Protein AF-A0A6J6T7P6-F1 (afdb_monomer_lite)

Secondary structure (DSSP, 8-state):
----GGGHH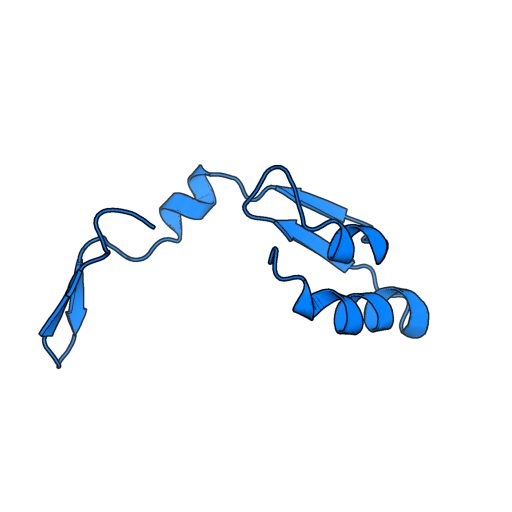HHHIIIIIS----EEEESSSS--HHHHHT--SEEEEPPHHHHHHTSPPSEEEETTEEEE--S--

Organism: NCBI:txid449393

pLDDT: mean 92.21, std 5.78, range [67.56, 98.12]

Structure (mmCIF, N/CA/C/O backbone):
data_AF-A0A6J6T7P6-F1
#
_entry.id   AF-A0A6J6T7P6-F1
#
loop_
_atom_site.group_PDB
_atom_site.id
_atom_site.type_symbol
_atom_site.label_atom_id
_atom_site.label_alt_id
_atom_site.label_comp_id
_atom_site.label_asym_id
_atom_site.label_entity_id
_atom_site.label_seq_id
_atom_site.pdbx_PDB_ins_code
_atom_site.Cartn_x
_atom_site.Cartn_y
_atom_site.Cartn_z
_atom_site.occupancy
_atom_site.B_iso_or_equiv
_atom_site.auth_seq_id
_atom_site.auth_comp_id
_atom_site.auth_asym_id
_atom_site.auth_atom_id
_atom_site.pdbx_PDB_model_num
ATOM 1 N N . MET A 1 1 ? -1.830 -1.440 -0.302 1.00 73.31 1 MET A N 1
ATOM 2 C CA . MET A 1 1 ? -0.385 -1.173 -0.151 1.00 73.31 1 MET A CA 1
ATOM 3 C C . MET A 1 1 ? -0.118 0.133 -0.869 1.00 73.31 1 MET A C 1
ATOM 5 O O . MET A 1 1 ? -0.326 0.168 -2.072 1.00 73.31 1 MET A O 1
ATOM 9 N N . SER A 1 2 ? 0.166 1.211 -0.147 1.00 81.31 2 SER A N 1
ATOM 10 C CA . SER A 1 2 ? 0.327 2.550 -0.725 1.00 81.31 2 SER A CA 1
ATOM 11 C C . SER A 1 2 ? 0.925 3.500 0.312 1.00 81.31 2 SER A C 1
ATOM 13 O O . SER A 1 2 ? 0.757 3.274 1.511 1.00 81.31 2 SER A O 1
ATOM 15 N N . ASN A 1 3 ? 1.602 4.548 -0.158 1.00 85.56 3 ASN A N 1
ATOM 16 C CA . ASN A 1 3 ? 1.984 5.707 0.652 1.00 85.56 3 ASN A CA 1
ATOM 17 C C . ASN A 1 3 ? 1.267 6.997 0.216 1.00 85.56 3 ASN A C 1
ATOM 19 O O . ASN A 1 3 ? 1.645 8.091 0.624 1.00 85.56 3 ASN A O 1
ATOM 23 N N . ASP A 1 4 ? 0.264 6.857 -0.643 1.00 89.69 4 ASP A N 1
ATOM 24 C CA . ASP A 1 4 ? -0.498 7.957 -1.215 1.00 89.69 4 ASP A CA 1
ATOM 25 C C . ASP A 1 4 ? -1.490 8.521 -0.190 1.00 89.69 4 ASP A C 1
ATOM 27 O O . ASP A 1 4 ? -2.370 7.801 0.291 1.00 89.69 4 ASP A O 1
ATOM 31 N N . SER A 1 5 ? -1.332 9.798 0.166 1.00 90.69 5 SER A N 1
ATOM 32 C CA . SER A 1 5 ? -2.188 10.485 1.137 1.00 90.69 5 SER A CA 1
ATOM 33 C C . SER A 1 5 ? -3.637 10.611 0.686 1.00 90.69 5 SER A C 1
ATOM 35 O O . SER A 1 5 ? -4.507 10.743 1.545 1.00 90.69 5 SER A O 1
ATOM 37 N N . ASP A 1 6 ? -3.917 10.511 -0.613 1.00 94.56 6 ASP A N 1
ATOM 38 C CA . ASP A 1 6 ? -5.281 10.620 -1.140 1.00 94.56 6 ASP A CA 1
ATOM 39 C C . ASP A 1 6 ? -6.173 9.460 -0.667 1.00 94.56 6 ASP A C 1
ATOM 41 O O . ASP A 1 6 ? -7.401 9.549 -0.661 1.00 94.56 6 ASP A O 1
ATOM 45 N N . LEU A 1 7 ? -5.564 8.382 -0.163 1.00 95.06 7 LEU A N 1
ATOM 46 C CA . LEU A 1 7 ? -6.273 7.251 0.431 1.00 95.06 7 LEU A CA 1
ATOM 47 C C . LEU A 1 7 ? -6.732 7.492 1.877 1.00 95.06 7 LEU A C 1
ATOM 49 O O . LEU A 1 7 ? -7.343 6.603 2.471 1.00 95.06 7 LEU A O 1
ATOM 53 N N . ALA A 1 8 ? -6.464 8.660 2.461 1.00 96.44 8 ALA A N 1
ATOM 54 C CA . ALA A 1 8 ? -6.814 8.940 3.850 1.00 96.44 8 ALA A CA 1
ATOM 55 C C . ALA A 1 8 ? -8.326 8.900 4.101 1.00 96.44 8 ALA A C 1
ATOM 57 O O . ALA A 1 8 ? -8.772 8.278 5.063 1.00 96.44 8 ALA A O 1
ATOM 58 N N . GLU A 1 9 ? -9.123 9.504 3.222 1.00 97.44 9 GLU A N 1
ATOM 59 C CA . GLU A 1 9 ? -10.577 9.536 3.386 1.00 97.44 9 GLU A CA 1
ATOM 60 C C . GLU A 1 9 ? -11.236 8.152 3.252 1.00 97.44 9 GLU A C 1
ATOM 62 O O . GLU A 1 9 ? -11.955 7.753 4.174 1.00 97.44 9 GLU A O 1
ATOM 67 N N . PRO A 1 10 ? -10.967 7.346 2.202 1.00 96.06 10 PRO A N 1
ATOM 68 C CA . PRO A 1 10 ? -11.527 5.996 2.147 1.00 96.06 10 PRO A CA 1
ATOM 69 C C . PRO A 1 10 ? -11.059 5.127 3.324 1.00 96.06 10 PRO A C 1
ATOM 71 O O . PRO A 1 10 ? -11.819 4.300 3.827 1.00 96.06 10 PRO A O 1
ATOM 74 N N . MET A 1 11 ? -9.835 5.332 3.815 1.00 96.81 11 MET A N 1
ATOM 75 C CA . MET A 1 11 ? -9.316 4.627 4.984 1.00 96.81 11 MET A CA 1
ATOM 76 C C . MET A 1 11 ? -10.031 5.031 6.282 1.00 96.81 11 MET A C 1
ATOM 78 O O . MET A 1 11 ? -10.418 4.156 7.059 1.00 96.81 11 MET A O 1
ATOM 82 N N . ARG A 1 12 ? -10.277 6.332 6.487 1.00 97.44 12 ARG A N 1
ATOM 83 C CA . ARG A 1 12 ? -11.057 6.866 7.611 1.00 97.44 12 ARG A CA 1
ATOM 84 C C . ARG A 1 12 ? -12.456 6.257 7.644 1.00 97.44 12 ARG A C 1
ATOM 86 O O . ARG A 1 12 ? -12.859 5.742 8.682 1.00 97.44 12 ARG A O 1
ATOM 93 N N . VAL A 1 13 ? -13.164 6.271 6.515 1.00 98.12 13 VAL A N 1
ATOM 94 C CA . VAL A 1 13 ? -14.520 5.716 6.380 1.00 98.12 13 VAL A CA 1
ATOM 95 C C . VAL A 1 13 ? -14.543 4.227 6.747 1.00 98.12 13 VAL A C 1
ATOM 97 O O . VAL A 1 13 ? -15.360 3.792 7.560 1.00 98.12 13 VAL A O 1
ATOM 100 N N . LEU A 1 14 ? -13.603 3.434 6.223 1.00 97.81 14 LEU A N 1
ATOM 101 C CA . LEU A 1 14 ? -13.517 2.003 6.534 1.00 97.81 14 LEU A CA 1
ATOM 102 C C . LEU A 1 14 ? -13.288 1.729 8.025 1.00 97.81 14 LEU A C 1
ATOM 104 O O . LEU A 1 14 ? -13.909 0.820 8.577 1.00 97.81 14 LEU A O 1
ATOM 108 N N . ILE A 1 15 ? -12.413 2.502 8.671 1.00 97.50 15 ILE A N 1
ATOM 109 C CA . ILE A 1 15 ? -12.053 2.310 10.080 1.00 97.50 15 ILE A CA 1
ATOM 110 C C . ILE A 1 15 ? -13.158 2.827 11.006 1.00 97.50 15 ILE A C 1
ATOM 112 O O . ILE A 1 15 ? -13.581 2.119 11.915 1.00 97.50 15 ILE A O 1
ATOM 116 N N . GLN A 1 16 ? -13.618 4.059 10.797 1.00 96.81 16 GLN A N 1
ATOM 117 C CA . GLN A 1 16 ? -14.474 4.769 11.749 1.00 96.81 16 GLN A CA 1
ATOM 118 C C . GLN A 1 16 ? -15.957 4.462 11.549 1.00 96.81 16 GLN A C 1
ATOM 120 O O . GLN A 1 16 ? -16.685 4.311 12.527 1.00 96.81 16 GLN A O 1
ATOM 125 N N . GLU A 1 17 ? -16.409 4.353 10.300 1.00 97.62 17 GLU A N 1
ATOM 126 C CA . GLU A 1 17 ? -17.834 4.201 9.983 1.00 97.62 17 GLU A CA 1
ATOM 127 C C . GLU A 1 17 ? -18.199 2.726 9.815 1.00 97.62 17 GLU A C 1
ATOM 129 O O . GLU A 1 17 ? -19.197 2.259 10.359 1.00 97.62 17 GLU A O 1
ATOM 134 N N . PHE A 1 18 ? -17.350 1.960 9.125 1.00 97.75 18 PHE A N 1
ATOM 135 C CA . PHE A 1 18 ? -17.588 0.535 8.881 1.00 97.75 18 PHE A CA 1
ATOM 136 C C . PHE A 1 1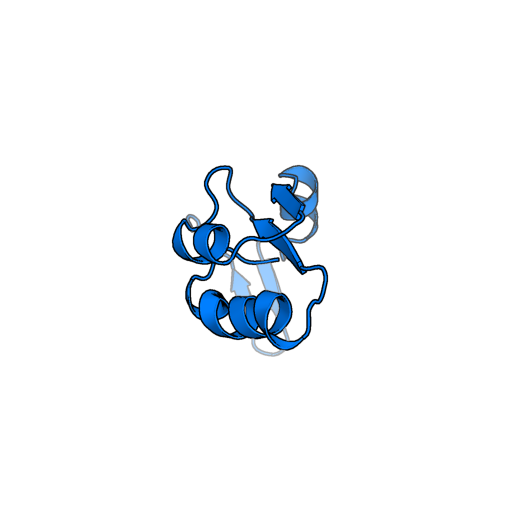8 ? -16.878 -0.404 9.857 1.00 97.75 18 PHE A C 1
ATOM 138 O O . PHE A 1 18 ? -17.056 -1.621 9.749 1.00 97.75 18 PHE A O 1
ATOM 145 N N . GLN A 1 19 ? -16.081 0.132 10.790 1.00 96.75 19 GLN A N 1
ATOM 146 C CA . GLN A 1 19 ? -15.397 -0.632 11.843 1.00 96.75 19 GLN A CA 1
ATOM 147 C C . GLN A 1 19 ? -14.569 -1.800 11.281 1.00 96.75 19 GLN A C 1
ATOM 149 O O . GLN A 1 19 ? -14.485 -2.883 11.865 1.00 96.75 19 GLN A O 1
ATOM 154 N N . ARG A 1 20 ? -13.982 -1.609 10.095 1.00 98.12 20 ARG A N 1
ATOM 155 C CA . ARG A 1 20 ? -13.165 -2.623 9.431 1.00 98.12 20 ARG A CA 1
ATOM 156 C C . ARG A 1 20 ? -11.729 -2.533 9.903 1.00 98.12 20 ARG A C 1
ATOM 158 O O . ARG A 1 20 ? -11.167 -1.451 10.046 1.00 98.12 20 ARG A O 1
ATOM 165 N N . THR A 1 21 ? -11.115 -3.699 10.065 1.00 97.50 21 THR A N 1
ATOM 166 C CA . THR A 1 21 ? -9.672 -3.786 10.244 1.00 97.50 21 THR A CA 1
ATOM 167 C C . THR A 1 21 ? -8.977 -3.400 8.942 1.00 97.50 21 THR A C 1
ATOM 169 O O . THR A 1 21 ? -9.170 -4.053 7.916 1.00 97.50 21 THR A O 1
ATOM 172 N N . VAL A 1 22 ? -8.149 -2.361 8.990 1.00 96.94 22 VAL A N 1
ATOM 173 C CA . VAL A 1 22 ? -7.364 -1.870 7.859 1.00 96.94 22 VAL A CA 1
ATOM 174 C C . VAL A 1 22 ? -5.877 -1.943 8.186 1.00 96.94 22 VAL A C 1
ATOM 176 O O . VAL A 1 22 ? -5.418 -1.517 9.249 1.00 96.94 22 VAL A O 1
ATOM 179 N N . GLY A 1 23 ? -5.117 -2.486 7.234 1.00 95.94 23 GLY A N 1
ATOM 180 C CA . GLY A 1 23 ? -3.662 -2.508 7.269 1.00 95.94 23 GLY A CA 1
ATOM 181 C C . GLY A 1 23 ? -3.042 -1.541 6.264 1.00 95.94 23 GLY A C 1
ATOM 182 O O . GLY A 1 23 ? -3.376 -1.566 5.079 1.00 95.94 23 GLY A O 1
ATOM 183 N N . LEU A 1 24 ? -2.088 -0.741 6.729 1.00 95.44 24 LEU A N 1
ATOM 184 C CA . LEU A 1 24 ? -1.216 0.090 5.915 1.00 95.44 24 LEU A CA 1
ATOM 185 C C . LEU A 1 24 ? 0.084 -0.664 5.625 1.00 95.44 24 LEU A C 1
ATOM 187 O O . LEU A 1 24 ? 0.857 -0.970 6.531 1.00 95.44 24 LEU A O 1
ATOM 191 N N . VAL A 1 25 ? 0.332 -0.953 4.350 1.00 94.25 25 VAL A N 1
ATOM 192 C CA . VAL A 1 25 ? 1.624 -1.476 3.886 1.00 94.25 25 VAL A CA 1
ATOM 193 C C . VAL A 1 25 ? 2.268 -0.422 2.999 1.00 94.25 25 VAL A C 1
ATOM 195 O O . VAL A 1 25 ? 1.715 -0.127 1.936 1.00 94.25 25 VAL A O 1
ATOM 198 N N . ALA A 1 26 ? 3.398 0.129 3.436 1.00 90.81 26 ALA A N 1
ATOM 199 C CA .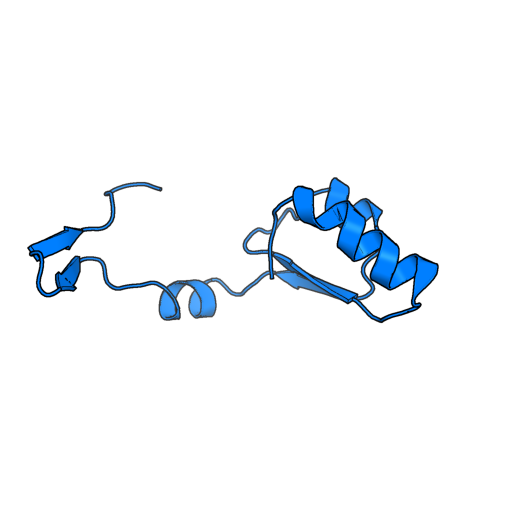 ALA A 1 26 ? 4.125 1.192 2.744 1.00 90.81 26 ALA A CA 1
ATOM 200 C C . ALA A 1 26 ? 5.454 0.676 2.174 1.00 90.81 26 ALA A C 1
ATOM 202 O O . ALA A 1 26 ? 6.073 -0.222 2.735 1.00 90.81 26 ALA A O 1
ATOM 203 N N . THR A 1 27 ? 5.913 1.258 1.067 1.00 84.38 27 THR A N 1
ATOM 204 C CA . THR A 1 27 ? 7.211 0.954 0.429 1.00 84.38 27 THR A CA 1
ATOM 205 C C . THR A 1 27 ? 8.390 1.692 1.069 1.00 84.38 27 THR A C 1
ATOM 207 O O . THR A 1 27 ? 9.509 1.608 0.577 1.00 84.38 27 THR A O 1
ATOM 210 N N . THR A 1 28 ? 8.138 2.437 2.144 1.00 84.31 28 THR A N 1
ATOM 211 C CA . THR A 1 28 ? 9.108 3.275 2.849 1.00 84.31 28 THR A CA 1
ATOM 212 C C . THR A 1 28 ? 9.015 3.035 4.353 1.00 84.31 28 THR A C 1
ATOM 214 O O . THR A 1 28 ? 7.950 2.700 4.878 1.00 84.31 28 THR A O 1
ATOM 217 N N . LYS A 1 29 ? 10.127 3.279 5.052 1.00 86.12 29 LYS A N 1
ATOM 218 C CA . LYS A 1 29 ? 10.225 3.271 6.520 1.00 86.12 29 LYS A CA 1
ATOM 219 C C . LYS A 1 29 ? 9.414 4.379 7.186 1.00 86.12 29 LYS A C 1
ATOM 221 O O . LYS A 1 29 ? 9.159 4.305 8.384 1.00 86.12 29 LYS A O 1
ATOM 226 N N . GLN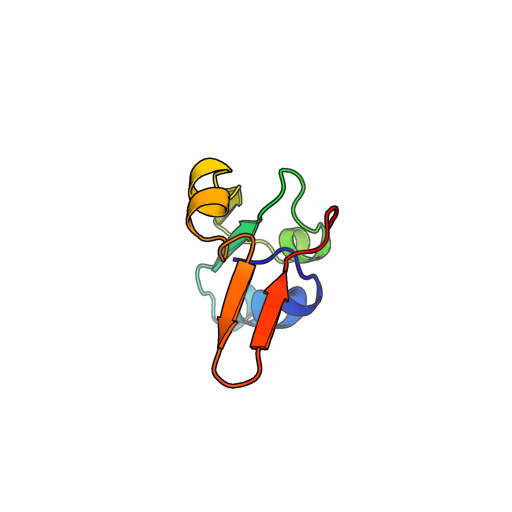 A 1 30 ? 9.029 5.405 6.428 1.00 90.06 30 GLN A N 1
ATOM 227 C CA . GLN A 1 30 ? 8.250 6.545 6.907 1.00 90.06 30 GLN A CA 1
ATOM 228 C C . GLN A 1 30 ? 6.928 6.630 6.135 1.00 90.06 30 GLN A C 1
ATOM 230 O O . GLN A 1 30 ? 6.843 7.352 5.137 1.00 90.06 30 GLN A O 1
ATOM 235 N N . PRO A 1 31 ? 5.900 5.864 6.547 1.00 91.56 31 PRO A N 1
ATOM 236 C CA . PRO A 1 31 ? 4.574 5.986 5.965 1.00 91.56 31 PRO A CA 1
ATOM 237 C C . PRO A 1 31 ? 4.012 7.401 6.149 1.00 91.56 31 PRO A C 1
ATOM 239 O O . PRO A 1 31 ? 4.364 8.107 7.092 1.00 91.56 31 PRO A O 1
ATOM 242 N N . SER A 1 32 ? 3.105 7.801 5.264 1.00 94.12 32 SER A N 1
ATOM 243 C CA . SER A 1 32 ? 2.447 9.101 5.290 1.00 94.12 32 SER A CA 1
ATOM 244 C C . SER A 1 32 ? 1.783 9.349 6.643 1.00 94.12 32 SER A C 1
ATOM 246 O O . SER A 1 32 ? 0.938 8.569 7.087 1.00 94.12 32 SER A O 1
ATOM 248 N N . ASN A 1 33 ? 2.118 10.479 7.270 1.00 95.44 33 ASN A N 1
ATOM 249 C CA . ASN A 1 33 ? 1.511 10.901 8.533 1.00 95.44 33 ASN A CA 1
ATOM 250 C C . ASN A 1 33 ? -0.008 11.071 8.412 1.00 95.44 33 ASN A C 1
ATOM 252 O O . ASN A 1 33 ? -0.727 10.811 9.372 1.00 95.44 33 ASN A O 1
ATOM 256 N N . VAL A 1 34 ? -0.497 11.461 7.229 1.00 96.62 34 VAL A N 1
ATOM 257 C CA . VAL A 1 34 ? -1.935 11.594 6.961 1.00 96.62 34 VAL A CA 1
A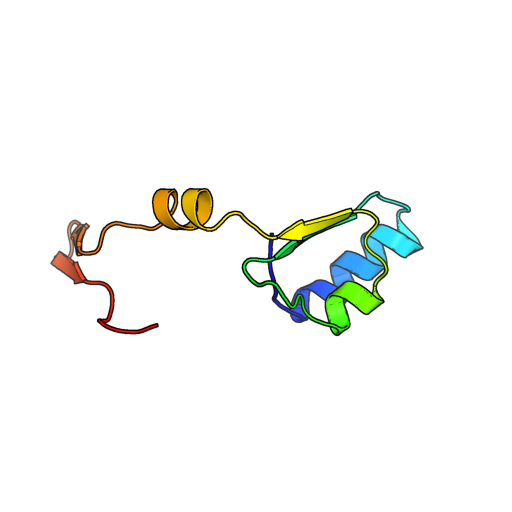TOM 258 C C . VAL A 1 34 ? -2.611 10.225 7.046 1.00 96.62 34 VAL A C 1
ATOM 260 O O . VAL A 1 34 ? -3.623 10.080 7.725 1.00 96.62 34 VAL A O 1
ATOM 263 N N . LEU A 1 35 ? -2.012 9.197 6.433 1.00 96.12 35 LEU A N 1
ATOM 264 C CA . LEU A 1 35 ? -2.523 7.825 6.499 1.00 96.12 35 LEU A CA 1
ATOM 265 C C . LEU A 1 35 ? -2.417 7.247 7.910 1.00 96.12 35 LEU A C 1
ATOM 267 O O . LEU A 1 35 ? -3.360 6.622 8.387 1.00 96.12 35 LEU A O 1
ATOM 271 N N . LEU A 1 36 ? -1.303 7.481 8.607 1.00 96.31 36 LEU A N 1
ATOM 272 C CA . LEU A 1 36 ? -1.134 7.059 10.001 1.00 96.31 36 LEU A CA 1
ATOM 273 C C . LEU A 1 36 ? -2.173 7.709 10.924 1.00 96.31 36 LEU A C 1
ATOM 275 O O . LEU A 1 36 ? -2.713 7.038 11.801 1.00 96.31 36 LEU A O 1
ATOM 279 N N . GLY A 1 37 ? -2.510 8.977 10.679 1.00 96.25 37 GLY A N 1
ATOM 280 C CA . GLY A 1 37 ? -3.523 9.721 11.427 1.00 96.25 37 GLY A CA 1
ATOM 281 C C . GLY A 1 37 ? -4.935 9.132 11.338 1.00 96.25 37 GLY A C 1
ATOM 282 O O . GLY A 1 37 ? -5.748 9.383 12.224 1.00 96.25 37 GLY A O 1
ATOM 283 N N . THR A 1 38 ? -5.228 8.302 10.329 1.00 96.31 38 THR A N 1
ATOM 284 C CA . THR A 1 38 ? -6.519 7.591 10.224 1.00 96.31 38 THR A CA 1
ATOM 285 C C . THR A 1 38 ? -6.660 6.428 11.216 1.00 96.31 38 THR A C 1
ATOM 287 O O . THR A 1 38 ? -7.768 5.942 11.434 1.00 96.31 38 THR A O 1
ATOM 290 N N . GLY A 1 39 ? -5.557 5.992 11.837 1.00 96.50 39 GLY A N 1
ATOM 291 C CA . GLY A 1 39 ? -5.530 4.928 12.842 1.00 96.50 39 GLY A CA 1
ATOM 292 C C . GLY A 1 39 ? -5.586 3.488 12.304 1.00 96.50 39 GLY A C 1
ATOM 293 O O . GLY A 1 39 ? -6.394 2.708 12.816 1.00 96.50 39 GLY A O 1
ATOM 294 N N . PRO A 1 40 ? -4.759 3.082 11.312 1.00 96.75 40 PRO A N 1
ATOM 295 C CA . PRO A 1 40 ? -4.659 1.677 10.901 1.00 96.75 40 PRO A CA 1
ATOM 296 C C . PRO A 1 40 ? -4.309 0.755 12.068 1.00 96.75 40 PRO A C 1
ATOM 298 O O . PRO A 1 40 ? -3.452 1.077 12.888 1.00 96.75 40 PRO A O 1
ATOM 301 N N . GLN A 1 41 ? -4.878 -0.450 12.082 1.00 97.62 41 GLN A N 1
ATOM 302 C CA . GLN A 1 41 ? -4.566 -1.446 13.116 1.00 97.62 41 GLN A CA 1
ATOM 303 C C . GLN A 1 41 ? -3.283 -2.221 12.805 1.00 97.62 41 GLN A C 1
ATOM 305 O O . GLN A 1 41 ? -2.682 -2.824 13.691 1.00 97.62 41 GLN A O 1
ATOM 310 N N . ILE A 1 42 ? -2.861 -2.228 11.540 1.00 96.56 42 ILE A N 1
ATOM 311 C CA . ILE A 1 42 ? -1.641 -2.896 11.097 1.00 96.56 42 ILE A CA 1
ATOM 312 C C . ILE A 1 42 ? -0.835 -1.894 10.282 1.00 96.56 42 ILE A C 1
ATOM 314 O O . ILE A 1 42 ? -1.346 -1.344 9.313 1.00 96.56 42 ILE A O 1
ATOM 318 N N . VAL A 1 43 ? 0.433 -1.698 10.631 1.00 95.25 43 VAL A N 1
ATOM 319 C CA . VAL A 1 43 ? 1.380 -0.917 9.827 1.00 95.25 43 VAL A CA 1
ATOM 320 C C . VAL A 1 43 ? 2.589 -1.792 9.537 1.00 95.25 43 VAL A C 1
ATOM 322 O O . VAL A 1 43 ? 3.183 -2.361 10.453 1.00 95.25 43 VAL A O 1
ATOM 325 N N . ARG A 1 44 ? 2.926 -1.958 8.257 1.00 93.19 44 ARG A N 1
ATOM 326 C CA . ARG A 1 44 ? 4.070 -2.763 7.817 1.00 93.19 44 ARG A CA 1
ATOM 327 C C . ARG A 1 44 ? 4.832 -2.085 6.690 1.00 93.19 44 ARG A C 1
ATOM 329 O O . ARG A 1 44 ? 4.251 -1.464 5.806 1.00 93.19 44 ARG A O 1
ATOM 336 N N . GLU A 1 45 ? 6.138 -2.287 6.696 1.00 92.00 45 GLU A N 1
ATOM 337 C CA . GLU A 1 45 ? 7.002 -1.972 5.566 1.00 92.00 45 GLU A CA 1
ATOM 338 C C . GLU A 1 45 ? 6.985 -3.135 4.560 1.00 92.00 45 GLU A C 1
ATOM 340 O O . GLU A 1 45 ? 7.014 -4.314 4.940 1.00 92.00 45 GLU A O 1
ATOM 345 N N . LEU A 1 46 ? 6.922 -2.813 3.268 1.00 89.12 46 LEU A N 1
ATOM 346 C CA . LEU A 1 46 ? 7.125 -3.778 2.198 1.00 89.12 46 LEU A CA 1
ATOM 347 C C . LEU A 1 46 ? 8.613 -4.124 2.119 1.00 89.12 46 LEU A C 1
ATOM 349 O O . LEU A 1 46 ? 9.458 -3.250 1.966 1.00 89.12 46 LEU A O 1
ATOM 353 N N . ARG A 1 47 ? 8.934 -5.418 2.182 1.00 88.75 47 ARG A N 1
ATOM 354 C CA . ARG A 1 47 ? 10.323 -5.890 2.125 1.00 88.75 47 ARG A CA 1
ATOM 355 C C . ARG A 1 47 ? 10.950 -5.548 0.773 1.00 88.75 47 ARG A C 1
ATOM 357 O O . ARG A 1 47 ? 10.389 -5.913 -0.261 1.00 88.75 47 ARG A O 1
ATOM 364 N N . GLU A 1 48 ? 12.150 -4.972 0.790 1.00 85.56 48 GLU A N 1
ATOM 365 C CA . GLU A 1 48 ? 12.896 -4.579 -0.417 1.00 85.56 48 GLU A CA 1
ATOM 366 C C . GLU A 1 48 ? 13.046 -5.726 -1.425 1.00 85.56 48 GLU A C 1
ATOM 368 O O . GLU A 1 48 ? 12.825 -5.533 -2.617 1.00 85.56 48 GLU A O 1
ATOM 373 N N . GLY A 1 49 ? 13.328 -6.947 -0.956 1.00 88.81 49 GLY A N 1
ATOM 374 C CA . GLY A 1 49 ? 13.448 -8.113 -1.838 1.00 88.81 49 GLY A CA 1
ATOM 375 C C . GLY A 1 49 ? 12.152 -8.459 -2.583 1.00 88.81 49 GLY A C 1
ATOM 376 O O . GLY A 1 49 ? 12.192 -8.817 -3.756 1.00 88.81 49 GLY A O 1
ATOM 377 N N . VAL A 1 50 ? 10.992 -8.303 -1.931 1.00 87.38 50 VAL A N 1
ATOM 378 C CA . VAL A 1 50 ? 9.681 -8.529 -2.569 1.00 87.38 50 VAL A CA 1
ATOM 379 C C . VAL A 1 50 ? 9.374 -7.405 -3.552 1.00 87.38 50 VAL A C 1
ATOM 381 O O . VAL A 1 50 ? 8.895 -7.675 -4.650 1.00 87.38 50 VAL A O 1
ATOM 384 N N . LEU A 1 51 ? 9.688 -6.158 -3.184 1.00 85.94 51 LEU A N 1
ATOM 385 C CA . LEU A 1 51 ? 9.534 -5.014 -4.077 1.00 85.94 51 LEU A CA 1
ATOM 386 C C . LEU A 1 51 ? 10.372 -5.199 -5.346 1.00 85.94 51 LEU A C 1
ATOM 388 O O . LEU A 1 51 ? 9.831 -5.063 -6.436 1.00 85.94 51 LEU A O 1
ATOM 392 N N . GLY A 1 52 ? 11.650 -5.563 -5.211 1.00 86.50 52 GLY A N 1
ATOM 393 C CA . GLY A 1 52 ? 12.553 -5.796 -6.337 1.00 86.50 52 GLY A CA 1
ATOM 394 C C . GLY A 1 52 ? 12.080 -6.916 -7.266 1.00 86.50 52 GLY A C 1
ATOM 395 O O . GLY A 1 52 ? 12.110 -6.748 -8.481 1.00 86.50 52 GLY A O 1
ATOM 396 N N . ALA A 1 53 ? 11.576 -8.023 -6.714 1.00 89.38 53 ALA A N 1
ATOM 397 C CA . ALA A 1 53 ? 11.056 -9.140 -7.506 1.00 89.38 53 ALA A CA 1
ATOM 398 C C . ALA A 1 53 ? 9.750 -8.812 -8.257 1.00 89.38 53 ALA A C 1
ATOM 400 O O . ALA A 1 53 ? 9.469 -9.423 -9.284 1.00 89.38 53 ALA A O 1
ATOM 401 N N . ALA A 1 54 ? 8.953 -7.862 -7.758 1.00 89.06 54 ALA A N 1
ATOM 402 C CA . ALA A 1 54 ? 7.689 -7.447 -8.370 1.00 89.06 54 ALA A CA 1
ATOM 403 C C . ALA A 1 54 ? 7.846 -6.333 -9.424 1.00 89.06 54 ALA A C 1
ATOM 405 O O . ALA A 1 54 ? 6.869 -5.934 -10.058 1.00 89.06 54 ALA A O 1
ATOM 406 N N . GLN A 1 55 ? 9.055 -5.799 -9.604 1.00 88.38 55 GLN A N 1
ATOM 407 C CA . GLN A 1 55 ? 9.332 -4.775 -10.604 1.00 88.38 55 GLN A CA 1
ATOM 408 C C . GLN A 1 55 ? 9.285 -5.349 -12.024 1.00 88.38 55 GLN A C 1
ATOM 410 O O . GLN A 1 55 ? 9.790 -6.437 -12.290 1.00 88.38 55 GLN A O 1
ATOM 415 N N . LEU A 1 56 ? 8.772 -4.560 -12.974 1.00 90.69 56 LEU A N 1
ATOM 416 C CA . LEU A 1 56 ? 8.945 -4.859 -14.398 1.00 90.69 56 LEU A CA 1
ATOM 417 C C . LEU A 1 56 ? 10.443 -4.931 -14.764 1.00 90.69 56 LEU A C 1
ATOM 419 O O . LEU A 1 56 ? 11.255 -4.245 -14.126 1.00 90.69 56 LEU A O 1
ATOM 423 N N . PRO A 1 57 ? 10.822 -5.694 -15.805 1.00 91.06 57 PRO A N 1
ATOM 424 C CA . PRO A 1 57 ? 12.190 -5.705 -16.309 1.00 91.06 57 PRO A CA 1
ATOM 425 C C . PRO A 1 57 ? 12.682 -4.302 -16.686 1.00 91.06 57 PRO A C 1
ATOM 427 O O . PRO A 1 57 ? 11.894 -3.392 -16.949 1.00 91.06 57 PRO A O 1
ATOM 430 N N . ALA A 1 58 ? 14.003 -4.129 -16.757 1.00 91.44 58 ALA A N 1
ATOM 431 C CA . ALA A 1 58 ? 14.611 -2.863 -17.177 1.00 91.44 58 ALA A CA 1
ATOM 432 C C . ALA A 1 58 ? 14.218 -2.459 -18.608 1.00 91.44 58 ALA A C 1
ATOM 434 O O . ALA A 1 58 ? 14.198 -1.273 -18.931 1.00 91.44 58 ALA A O 1
ATOM 435 N N . ARG A 1 59 ? 13.893 -3.447 -19.447 1.00 93.81 59 ARG A N 1
ATOM 436 C CA . ARG A 1 59 ? 13.445 -3.269 -20.820 1.00 93.81 59 ARG A CA 1
ATOM 437 C C . ARG A 1 59 ? 12.251 -4.179 -21.085 1.00 93.81 59 ARG A C 1
ATOM 439 O O . ARG A 1 59 ? 12.333 -5.381 -20.842 1.00 93.81 59 ARG A O 1
ATOM 446 N N . LEU A 1 60 ? 11.172 -3.606 -21.594 1.00 94.94 60 LEU A N 1
ATOM 447 C CA . LEU A 1 60 ? 9.963 -4.302 -22.008 1.00 94.94 60 LEU A CA 1
ATOM 448 C C . LEU A 1 60 ? 9.797 -4.132 -23.522 1.00 94.94 60 LEU A C 1
ATOM 450 O O . LEU A 1 60 ? 10.059 -3.054 -24.049 1.00 94.94 60 LEU A O 1
ATOM 454 N N . GLN A 1 61 ? 9.421 -5.203 -24.217 1.00 95.88 61 GLN A N 1
ATOM 455 C CA . GLN A 1 61 ? 9.131 -5.188 -25.648 1.00 95.88 61 GLN A CA 1
ATOM 456 C C . GLN A 1 61 ? 7.647 -5.492 -25.833 1.00 95.88 61 GLN A C 1
ATOM 458 O O . GLN A 1 61 ? 7.172 -6.509 -25.329 1.00 95.88 61 GLN A O 1
ATOM 463 N N . ASP A 1 62 ? 6.943 -4.637 -26.559 1.00 93.44 62 ASP A N 1
ATOM 464 C CA . ASP A 1 62 ? 5.566 -4.863 -26.990 1.00 93.44 62 ASP A CA 1
ATOM 465 C C . ASP A 1 62 ? 5.443 -4.700 -28.518 1.00 93.44 62 ASP A C 1
ATOM 467 O O . ASP A 1 62 ? 6.448 -4.567 -29.229 1.00 93.44 62 ASP A O 1
ATOM 471 N N . GLU A 1 63 ? 4.212 -4.751 -29.033 1.00 96.06 63 GLU A N 1
ATOM 472 C CA . GLU A 1 63 ? 3.902 -4.593 -30.463 1.00 96.06 63 GLU A CA 1
ATOM 473 C C . GLU A 1 63 ? 4.260 -3.199 -31.011 1.00 96.06 63 GLU A C 1
ATOM 475 O O . GLU A 1 63 ? 4.395 -3.024 -32.222 1.00 96.06 63 GLU A O 1
ATOM 480 N N . HIS A 1 64 ? 4.446 -2.211 -30.133 1.00 94.69 64 HIS A N 1
ATOM 481 C CA . HIS A 1 64 ? 4.748 -0.824 -30.475 1.00 94.69 64 HIS A CA 1
ATOM 482 C C . HIS A 1 64 ? 6.231 -0.465 -30.305 1.00 94.69 64 HIS A C 1
ATOM 484 O O . HIS A 1 64 ? 6.658 0.589 -30.780 1.00 94.69 64 HIS A O 1
ATOM 490 N N . GLY A 1 65 ? 7.038 -1.332 -29.689 1.00 94.06 65 GLY A N 1
ATOM 491 C CA . GLY A 1 65 ? 8.488 -1.187 -29.631 1.00 94.06 65 GLY A CA 1
ATOM 492 C C . GLY A 1 65 ? 9.082 -1.534 -28.271 1.00 94.06 65 GLY A C 1
ATOM 493 O O . GLY A 1 65 ? 8.610 -2.415 -27.556 1.00 94.06 65 GLY A O 1
ATOM 494 N N . THR A 1 66 ? 10.191 -0.873 -27.944 1.00 96.62 66 THR A N 1
ATOM 495 C CA . THR A 1 66 ? 10.968 -1.133 -26.731 1.00 96.62 66 THR A CA 1
ATOM 496 C C . THR A 1 66 ? 10.821 0.012 -25.732 1.00 96.62 66 THR A C 1
ATOM 498 O O . THR A 1 66 ? 11.242 1.134 -26.010 1.00 96.62 66 THR A O 1
ATOM 501 N N . VAL A 1 67 ? 10.318 -0.284 -24.536 1.00 94.25 67 VAL A N 1
ATOM 502 C CA . VAL A 1 67 ? 10.246 0.653 -23.408 1.00 94.25 67 VAL A CA 1
ATOM 503 C C . VAL A 1 67 ? 11.355 0.319 -22.417 1.00 94.25 67 VAL A C 1
ATOM 505 O O . VAL A 1 67 ? 11.470 -0.819 -21.965 1.00 94.25 67 VAL A O 1
ATOM 508 N N . SER A 1 68 ? 12.174 1.306 -22.061 1.00 93.31 68 SER A N 1
ATOM 509 C CA . SER A 1 68 ? 13.223 1.157 -21.048 1.00 93.31 68 SER A CA 1
ATOM 510 C C . SER A 1 68 ? 12.880 1.965 -19.805 1.00 93.31 68 SER A C 1
ATOM 512 O O . SER A 1 68 ? 12.420 3.104 -19.905 1.00 93.31 68 SER A O 1
ATOM 514 N N . LYS A 1 69 ? 13.159 1.406 -18.627 1.00 90.12 69 LYS A N 1
ATOM 515 C CA . LYS A 1 69 ? 13.096 2.170 -17.380 1.00 90.12 69 LYS A CA 1
ATOM 516 C C . LYS A 1 69 ? 14.140 3.303 -17.397 1.00 90.12 69 LYS A C 1
ATOM 518 O O . LYS A 1 69 ? 15.271 3.063 -17.819 1.00 90.12 69 LYS A O 1
ATOM 523 N N . PRO A 1 70 ? 13.790 4.517 -16.935 1.00 88.50 70 PRO A N 1
ATOM 524 C CA . PRO A 1 70 ? 14.749 5.583 -16.660 1.00 88.50 70 PRO A CA 1
ATOM 525 C C . PRO A 1 70 ? 15.887 5.123 -15.742 1.00 88.50 70 PRO A C 1
ATOM 527 O O . PRO A 1 70 ? 15.672 4.318 -14.839 1.00 88.50 70 PRO A O 1
ATOM 530 N N . ASN A 1 71 ? 17.082 5.689 -15.937 1.00 83.56 71 ASN A N 1
ATOM 531 C CA . ASN A 1 71 ? 18.264 5.368 -15.125 1.00 83.56 71 ASN A CA 1
ATOM 532 C C . ASN A 1 71 ? 18.102 5.756 -13.640 1.00 83.56 71 ASN A C 1
ATOM 534 O O . ASN A 1 71 ? 18.818 5.226 -12.795 1.00 83.56 71 ASN A O 1
ATOM 538 N N . SER A 1 72 ? 17.173 6.664 -13.326 1.00 80.94 72 SER A N 1
ATOM 539 C CA . SER A 1 72 ? 16.821 7.090 -11.967 1.00 80.94 72 SER A CA 1
ATOM 540 C C . SER A 1 72 ? 15.318 7.363 -11.856 1.00 80.94 72 SER A C 1
ATOM 542 O O . SER A 1 72 ? 14.753 7.989 -12.758 1.00 80.94 72 SER A O 1
ATOM 544 N N . TRP A 1 73 ? 14.703 6.902 -10.762 1.00 67.56 73 TRP A N 1
ATOM 545 C CA . TRP A 1 73 ? 13.329 7.187 -10.320 1.00 67.56 73 TRP A 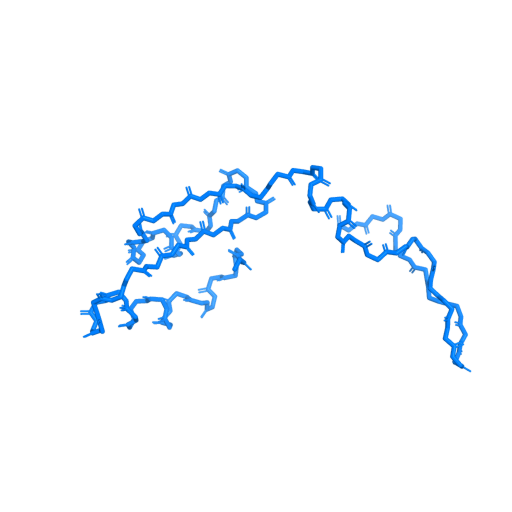CA 1
ATOM 546 C C . TRP A 1 73 ? 13.370 7.868 -8.956 1.00 67.56 73 TRP A C 1
ATOM 548 O O . TRP A 1 73 ? 14.274 7.503 -8.168 1.00 67.56 73 TRP A O 1
#

Sequence (73 aa):
MSNDSDLAEPMRVLIQEFQRTVGLVATTKQPSNVLLGTGPQIVRELREGVLGAAQLPARLQDEHGTVSKPNSW

Foldseek 3Di:
DELDLVCLVVLLCCCPVVVDQDEAEYCDPDRHPSNVVSPHPHYYYDDPVVVVVPDDDQWDQDPVGIDGDDPPD

Radius of gyration: 16.5 Å; chains: 1; bounding box: 36×21×44 Å